Protein AF-A0A6A5REH7-F1 (afdb_monomer_lite)

Organism: NCBI:txid1150837

Radius of gyration: 14.69 Å; chains: 1; bounding box: 39×40×25 Å

Structure (mmCIF, N/CA/C/O backbone):
data_AF-A0A6A5REH7-F1
#
_entry.id   AF-A0A6A5REH7-F1
#
loop_
_atom_site.group_PDB
_atom_site.id
_atom_site.type_symbol
_atom_site.label_atom_id
_atom_site.label_alt_id
_atom_site.label_comp_id
_atom_site.label_asym_id
_atom_site.label_entity_id
_atom_site.label_seq_id
_atom_site.pdbx_PDB_ins_code
_atom_site.Cartn_x
_atom_site.Cartn_y
_atom_site.Cartn_z
_atom_site.occupancy
_atom_site.B_iso_or_equiv
_atom_site.auth_seq_id
_atom_site.auth_comp_id
_atom_site.auth_asym_id
_atom_site.auth_atom_id
_atom_site.pdbx_PDB_model_num
ATOM 1 N N . MET A 1 1 ? -24.939 3.721 2.212 1.00 31.73 1 MET A N 1
ATOM 2 C CA . MET A 1 1 ? -24.075 4.558 3.068 1.00 31.73 1 MET A CA 1
ATOM 3 C C . MET A 1 1 ? -22.786 4.783 2.306 1.00 31.73 1 MET A C 1
ATOM 5 O O . MET A 1 1 ? -21.973 3.873 2.233 1.00 31.73 1 MET A O 1
ATOM 9 N N . GLU A 1 2 ? -22.659 5.932 1.651 1.00 29.28 2 GLU A N 1
ATOM 10 C CA . GLU A 1 2 ? -21.433 6.316 0.951 1.00 29.28 2 GLU A CA 1
ATOM 11 C C . GLU A 1 2 ? -20.546 7.062 1.948 1.00 29.28 2 GLU A C 1
ATOM 13 O O . GLU A 1 2 ? -20.960 8.063 2.529 1.00 29.28 2 GLU A O 1
ATOM 18 N N . LEU A 1 3 ? -19.357 6.525 2.219 1.00 37.62 3 LEU A N 1
ATOM 19 C CA . LEU A 1 3 ? -18.371 7.178 3.075 1.00 37.62 3 LEU A CA 1
ATOM 20 C C . LEU A 1 3 ? -17.692 8.270 2.243 1.00 37.62 3 LEU A C 1
ATOM 22 O O . LEU A 1 3 ? -16.661 8.028 1.617 1.00 37.62 3 LEU A O 1
ATOM 26 N N . VAL A 1 4 ? -18.302 9.453 2.197 1.00 41.12 4 VAL A N 1
ATOM 27 C CA . VAL A 1 4 ? -17.688 10.657 1.629 1.00 41.12 4 VAL A CA 1
ATOM 28 C C . VAL A 1 4 ? -16.581 11.110 2.577 1.00 41.12 4 VAL A C 1
ATOM 30 O O . VAL A 1 4 ? -16.810 11.326 3.764 1.00 41.12 4 VAL A O 1
ATOM 33 N N . TRP A 1 5 ? -15.354 11.184 2.068 1.00 49.72 5 TRP A N 1
ATOM 34 C CA . TRP A 1 5 ? -14.206 11.678 2.822 1.00 49.72 5 TRP A CA 1
ATOM 35 C C . TRP A 1 5 ? -14.075 13.180 2.591 1.00 49.72 5 TRP A C 1
ATOM 37 O O . TRP A 1 5 ? -13.464 13.604 1.609 1.00 49.72 5 TRP A O 1
ATOM 47 N N . ASP A 1 6 ? -14.612 13.984 3.503 1.00 48.69 6 ASP A N 1
ATOM 48 C CA . ASP A 1 6 ? -14.328 15.417 3.535 1.00 48.69 6 ASP A CA 1
ATOM 49 C C . ASP A 1 6 ? -12.873 15.642 3.972 1.00 48.69 6 ASP A C 1
ATOM 51 O O . ASP A 1 6 ? -12.510 15.541 5.145 1.00 48.69 6 ASP A O 1
ATOM 55 N N . SER A 1 7 ? -12.000 15.917 3.002 1.00 55.00 7 SER A N 1
ATOM 56 C CA . SER A 1 7 ? -10.629 16.361 3.265 1.00 55.00 7 SER A CA 1
ATOM 57 C C . SER A 1 7 ? -10.656 17.854 3.586 1.00 55.00 7 SER A C 1
ATOM 59 O O . SER A 1 7 ? -10.634 18.688 2.683 1.00 55.00 7 SER A O 1
ATOM 61 N N . GLN A 1 8 ? -10.734 18.201 4.871 1.00 45.81 8 GLN A N 1
ATOM 62 C CA . GLN A 1 8 ? -10.712 19.594 5.314 1.00 45.81 8 GLN A CA 1
ATOM 63 C C . GLN A 1 8 ? -9.334 20.217 5.036 1.00 45.81 8 GLN A C 1
ATOM 65 O O . GLN A 1 8 ? -8.365 19.984 5.757 1.00 45.81 8 GLN A O 1
ATOM 70 N N . ALA A 1 9 ? -9.249 21.007 3.964 1.00 44.38 9 ALA A N 1
ATOM 71 C CA . ALA A 1 9 ? -8.105 21.858 3.670 1.00 44.38 9 ALA A CA 1
ATOM 72 C C . ALA A 1 9 ? -8.126 23.068 4.614 1.00 44.38 9 ALA A C 1
ATOM 74 O O . ALA A 1 9 ? -9.028 23.903 4.567 1.00 44.38 9 ALA A O 1
ATOM 75 N N . ASN A 1 10 ? -7.126 23.170 5.481 1.00 48.34 10 ASN A N 1
ATOM 76 C CA . ASN A 1 10 ? -6.878 24.348 6.299 1.00 48.34 10 ASN A CA 1
ATOM 77 C C . ASN A 1 10 ? -6.084 25.385 5.495 1.00 48.34 10 ASN A C 1
ATOM 79 O O . ASN A 1 10 ? -4.880 25.498 5.665 1.00 48.34 10 ASN A O 1
ATOM 83 N N . ASN A 1 11 ? -6.738 26.169 4.640 1.00 43.72 11 ASN A N 1
ATOM 84 C CA . ASN A 1 11 ? -6.114 27.378 4.103 1.00 43.72 11 ASN A CA 1
ATOM 85 C C . ASN A 1 11 ? -7.106 28.539 4.129 1.00 43.72 11 ASN A C 1
ATOM 87 O O . ASN A 1 11 ? -8.078 28.577 3.380 1.00 43.72 11 ASN A O 1
ATOM 91 N N . SER A 1 12 ? -6.839 29.480 5.029 1.00 53.19 12 SER A N 1
ATOM 92 C CA . SER A 1 12 ? -7.454 30.799 5.071 1.00 53.19 12 SER A CA 1
ATOM 93 C C . SER A 1 12 ? -7.142 31.545 3.771 1.00 53.19 12 SER A C 1
ATOM 95 O O . SER A 1 12 ? -5.977 31.807 3.482 1.00 53.19 12 SER A O 1
ATOM 97 N N . GLY A 1 13 ? -8.168 31.906 3.001 1.00 39.88 13 GLY A N 1
ATOM 98 C CA . GLY A 1 13 ? -8.024 32.778 1.835 1.00 39.88 13 GLY A CA 1
ATOM 99 C C . GLY A 1 13 ? -9.146 32.588 0.823 1.00 39.88 13 GLY A C 1
ATOM 100 O O . GLY A 1 13 ? -9.164 31.604 0.094 1.00 39.88 13 GLY A O 1
ATOM 101 N N . SER A 1 14 ? -10.081 33.538 0.798 1.00 47.19 14 SER A N 1
ATOM 102 C CA . SER A 1 14 ? -11.187 33.637 -0.155 1.00 47.19 14 SER A CA 1
ATOM 103 C C . SER A 1 14 ? -10.767 33.443 -1.613 1.00 47.19 14 SER A C 1
ATOM 105 O O . SER A 1 14 ? -9.869 34.130 -2.089 1.00 47.19 14 SER A O 1
ATOM 107 N N . SER A 1 15 ? -11.505 32.612 -2.346 1.00 40.94 15 SER A N 1
ATOM 108 C CA . SER A 1 15 ? -12.256 33.021 -3.543 1.00 40.94 15 SER A CA 1
ATOM 109 C C . SER A 1 15 ? -12.999 31.812 -4.103 1.00 40.94 15 SER A C 1
ATOM 111 O O . SER A 1 15 ? -12.473 30.706 -4.164 1.00 40.94 15 SER A O 1
ATOM 113 N N . GLU A 1 16 ? -14.241 32.045 -4.495 1.00 55.69 16 GLU A N 1
ATOM 114 C CA . GLU A 1 16 ? -15.156 31.084 -5.091 1.00 55.69 16 GLU A CA 1
ATOM 115 C C . GLU A 1 16 ? -14.727 30.721 -6.518 1.00 55.69 16 GLU A C 1
ATOM 117 O O . GLU A 1 16 ? -14.562 31.595 -7.371 1.00 55.69 16 GLU A O 1
ATOM 122 N N . ASN A 1 17 ? -14.608 29.424 -6.810 1.00 40.50 17 ASN A N 1
ATOM 123 C CA . ASN A 1 17 ? -14.646 28.907 -8.175 1.00 40.50 17 ASN A CA 1
ATOM 124 C C . ASN A 1 17 ? -15.010 27.416 -8.180 1.00 40.50 17 ASN A C 1
ATOM 126 O O . ASN A 1 17 ? -14.210 26.534 -7.866 1.00 40.50 17 ASN A O 1
ATOM 130 N N . ASN A 1 18 ? -16.251 27.153 -8.597 1.00 57.19 18 ASN A N 1
ATOM 131 C CA . ASN A 1 18 ? -16.765 25.847 -8.989 1.00 57.19 18 ASN A CA 1
ATOM 132 C C . ASN A 1 18 ? -15.802 25.157 -9.961 1.00 57.19 18 ASN A C 1
ATOM 134 O O . ASN A 1 18 ? -15.742 25.494 -11.141 1.00 57.19 18 ASN A O 1
ATOM 138 N N . THR A 1 19 ? -15.087 24.146 -9.480 1.00 40.78 19 THR A N 1
ATOM 139 C CA . THR A 1 19 ? -14.389 23.201 -10.349 1.00 40.78 19 THR A CA 1
ATOM 140 C C . THR A 1 19 ? -14.532 21.830 -9.722 1.00 40.78 19 THR A C 1
ATOM 142 O O . THR A 1 19 ? -14.040 21.597 -8.621 1.00 40.78 19 THR A O 1
ATOM 145 N N . ALA A 1 20 ? -15.247 20.932 -10.403 1.00 46.00 20 ALA A N 1
ATOM 146 C CA . ALA A 1 20 ? -15.292 19.518 -10.064 1.00 46.00 20 ALA A CA 1
ATOM 147 C C . ALA A 1 20 ? -13.856 19.045 -9.800 1.00 46.00 20 ALA A C 1
ATOM 149 O O . ALA A 1 20 ? -13.006 19.074 -10.694 1.00 46.00 20 ALA A O 1
ATOM 150 N N . ASN A 1 21 ? -13.568 18.708 -8.545 1.00 46.69 21 ASN A N 1
ATOM 151 C CA . ASN A 1 21 ? -12.223 18.413 -8.086 1.00 46.69 21 ASN A CA 1
ATOM 152 C C . ASN A 1 21 ? -11.849 17.023 -8.610 1.00 46.69 21 ASN A C 1
ATOM 154 O O . ASN A 1 21 ? -11.995 16.013 -7.929 1.00 46.69 21 ASN A O 1
ATOM 158 N N . SER A 1 22 ? -11.413 16.957 -9.867 1.00 53.09 22 SER A N 1
ATOM 159 C CA . SER A 1 22 ? -10.654 15.826 -10.385 1.00 53.09 22 SER A CA 1
ATOM 160 C C . SER A 1 22 ? -9.366 15.779 -9.565 1.00 53.09 22 SER A C 1
ATOM 162 O O . SER A 1 22 ? -8.357 16.364 -9.968 1.00 53.09 22 SER A O 1
ATOM 164 N N . HIS A 1 23 ? -9.400 15.132 -8.398 1.00 58.06 23 HIS A N 1
ATOM 165 C CA . HIS A 1 23 ? -8.222 14.857 -7.587 1.00 58.06 23 HIS A CA 1
ATOM 166 C C . HIS A 1 23 ? -7.230 14.081 -8.449 1.00 58.06 23 HIS A C 1
ATOM 168 O O . HIS A 1 23 ? -7.332 12.871 -8.649 1.00 58.06 23 HIS A O 1
ATOM 174 N N . ARG A 1 24 ? -6.296 14.813 -9.053 1.00 71.38 24 ARG A N 1
ATOM 175 C CA . ARG A 1 24 ? -5.316 14.245 -9.962 1.00 71.38 24 ARG A CA 1
ATOM 176 C C . ARG A 1 24 ? -4.300 13.522 -9.089 1.00 71.38 24 ARG A C 1
ATOM 178 O O . ARG A 1 24 ? -3.437 14.158 -8.489 1.00 71.38 24 ARG A O 1
ATOM 185 N N . TRP A 1 25 ? -4.435 12.202 -8.987 1.00 79.38 25 TRP A N 1
ATOM 186 C CA . TRP A 1 25 ? -3.485 11.380 -8.247 1.00 79.38 25 TRP A CA 1
ATOM 187 C C . TRP A 1 25 ? -2.055 11.635 -8.740 1.00 79.38 25 TRP A C 1
ATOM 189 O O . TRP A 1 25 ? -1.841 11.822 -9.948 1.00 79.38 25 TRP A O 1
ATOM 199 N N . PRO A 1 26 ? -1.061 11.654 -7.836 1.00 80.06 26 PRO A N 1
ATOM 200 C CA . PRO A 1 26 ? 0.321 11.805 -8.248 1.00 80.06 26 PRO A CA 1
ATOM 201 C C . PRO A 1 26 ? 0.704 10.638 -9.165 1.00 80.06 26 PRO A C 1
ATOM 203 O O . PRO A 1 26 ? 0.555 9.474 -8.806 1.00 80.06 26 PRO A O 1
ATOM 206 N N . ARG A 1 27 ? 1.225 10.948 -10.360 1.00 82.62 27 ARG A N 1
ATOM 207 C CA . ARG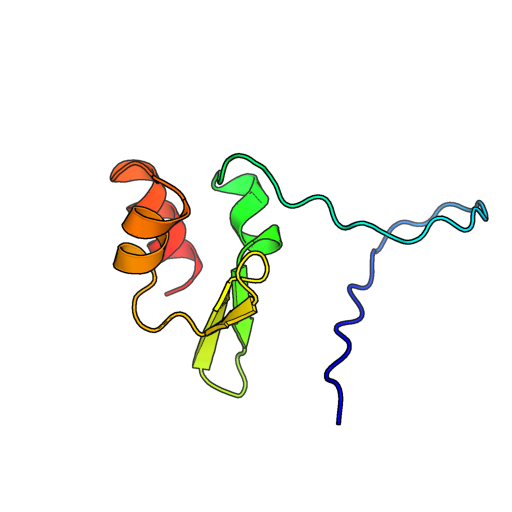 A 1 27 ? 1.691 9.924 -11.316 1.00 82.62 27 ARG A CA 1
ATOM 208 C C . ARG A 1 27 ? 2.837 9.084 -10.754 1.00 82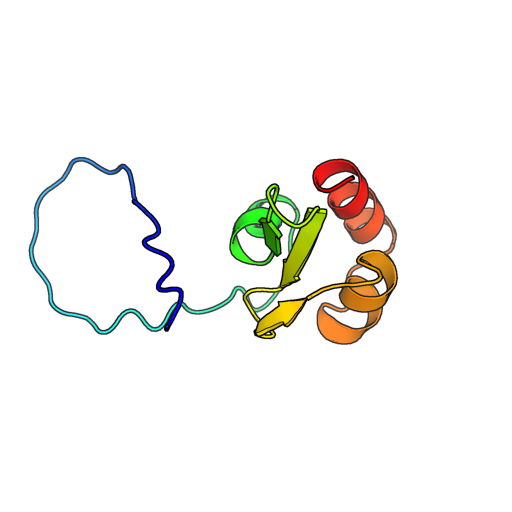.62 27 ARG A C 1
ATOM 210 O O . ARG A 1 27 ? 2.989 7.932 -11.140 1.00 82.62 27 ARG A O 1
ATOM 217 N N . GLN A 1 28 ? 3.635 9.670 -9.863 1.00 88.00 28 GLN A N 1
ATOM 218 C CA . GLN A 1 28 ? 4.757 9.015 -9.213 1.00 88.00 28 GLN A CA 1
ATOM 219 C C . GLN A 1 28 ? 4.647 9.163 -7.697 1.00 88.00 28 GLN A C 1
ATOM 221 O O . GLN A 1 28 ? 4.521 10.267 -7.157 1.00 88.00 28 GLN A O 1
ATOM 226 N N . LEU A 1 29 ? 4.719 8.026 -7.015 1.00 91.88 29 LEU A N 1
ATOM 227 C CA . LEU A 1 29 ? 4.739 7.972 -5.566 1.00 91.88 29 LEU A CA 1
ATOM 228 C C . LEU A 1 29 ? 6.100 8.447 -5.045 1.00 91.88 29 LEU A C 1
ATOM 230 O O . LEU A 1 29 ? 7.153 8.006 -5.505 1.00 91.88 29 LEU A O 1
ATOM 234 N N . THR A 1 30 ? 6.067 9.327 -4.056 1.00 93.31 30 THR A N 1
ATOM 235 C CA . THR A 1 30 ? 7.228 9.796 -3.298 1.00 93.31 30 THR A CA 1
ATOM 236 C C . THR A 1 30 ? 6.901 9.723 -1.810 1.00 93.31 30 THR A C 1
ATOM 238 O O . THR A 1 30 ? 5.745 9.567 -1.422 1.00 93.31 30 THR A O 1
ATOM 241 N N . LEU A 1 31 ? 7.908 9.852 -0.946 1.00 92.31 31 LEU A N 1
ATOM 242 C CA . LEU A 1 31 ? 7.655 9.853 0.495 1.00 92.31 31 LEU A CA 1
ATOM 243 C C . LEU A 1 31 ? 6.765 11.040 0.905 1.00 92.31 31 LEU A C 1
ATOM 245 O O . LEU A 1 31 ? 5.843 10.870 1.698 1.00 92.31 31 LEU A O 1
ATOM 249 N N . SER A 1 32 ? 6.994 12.214 0.314 1.00 92.56 32 SER A N 1
ATOM 250 C CA . SER A 1 32 ? 6.284 13.455 0.647 1.00 92.56 32 SER A CA 1
ATOM 251 C C . SER A 1 32 ? 4.819 13.468 0.210 1.00 92.56 32 SER A C 1
ATOM 253 O O . SER A 1 32 ? 4.031 14.209 0.781 1.00 92.56 32 SER A O 1
ATOM 255 N N . ASN A 1 33 ? 4.442 12.665 -0.792 1.00 91.56 33 ASN A N 1
ATOM 256 C CA . ASN A 1 33 ? 3.056 12.566 -1.264 1.00 91.56 33 ASN A CA 1
ATOM 257 C C . ASN A 1 33 ? 2.351 11.273 -0.819 1.00 91.56 33 ASN A C 1
ATOM 259 O O . ASN A 1 33 ? 1.217 11.029 -1.229 1.00 91.56 33 ASN A O 1
ATOM 263 N N . SER A 1 34 ? 2.996 10.457 0.019 1.00 91.19 34 SER A N 1
ATOM 264 C CA . SER A 1 34 ? 2.463 9.156 0.428 1.00 91.19 34 SER A CA 1
ATOM 265 C C . SER A 1 34 ? 1.139 9.258 1.197 1.00 91.19 34 SER A C 1
ATOM 267 O O . SER A 1 34 ? 0.250 8.460 0.928 1.00 91.19 34 SER A O 1
ATOM 269 N N . ASP A 1 35 ? 0.930 10.287 2.024 1.00 91.62 35 ASP A N 1
ATOM 270 C CA . ASP A 1 35 ? -0.345 10.525 2.739 1.00 91.62 35 ASP A CA 1
ATOM 271 C C . ASP A 1 35 ? -1.495 10.961 1.804 1.00 91.62 35 ASP A C 1
ATOM 273 O O . ASP A 1 35 ? -2.687 10.793 2.095 1.00 91.62 35 ASP A O 1
ATOM 277 N N . ASN A 1 36 ? -1.148 11.498 0.631 1.00 90.44 36 ASN A N 1
ATOM 278 C CA . ASN A 1 36 ? -2.135 11.783 -0.405 1.00 90.44 36 ASN A CA 1
ATOM 279 C C . ASN A 1 36 ? -2.578 10.493 -1.093 1.00 90.44 36 ASN A C 1
ATOM 281 O O . ASN A 1 36 ? -3.710 10.426 -1.539 1.00 90.44 36 ASN A O 1
ATOM 285 N N . VAL A 1 37 ? -1.730 9.465 -1.164 1.00 91.50 37 VAL A N 1
ATOM 286 C CA . VAL A 1 37 ? -2.035 8.196 -1.849 1.00 91.50 37 VAL A CA 1
ATOM 287 C C . VAL A 1 37 ? -2.599 7.149 -0.891 1.00 91.50 37 VAL A C 1
ATOM 289 O O . VAL A 1 37 ? -3.467 6.368 -1.278 1.00 91.50 37 VAL A O 1
ATOM 292 N N . PHE A 1 38 ? -2.139 7.136 0.355 1.00 93.44 38 PHE A N 1
ATOM 293 C CA . PHE A 1 38 ? -2.506 6.155 1.365 1.00 93.44 38 PHE A CA 1
ATOM 294 C C . PHE A 1 38 ? -3.223 6.811 2.536 1.00 93.44 38 PHE A C 1
ATOM 296 O O . PHE A 1 38 ? -3.006 7.974 2.864 1.00 93.44 38 PHE A O 1
ATOM 303 N N . CYS A 1 39 ? -4.089 6.053 3.191 1.00 93.25 39 CYS A N 1
ATOM 304 C CA . CYS A 1 39 ? -4.644 6.440 4.477 1.00 93.25 39 CYS A CA 1
ATOM 305 C C . CYS A 1 39 ? -4.783 5.223 5.373 1.00 93.25 39 CYS A C 1
ATOM 307 O O . CYS A 1 39 ? -5.192 4.155 4.921 1.00 93.25 39 CYS A O 1
ATOM 309 N N . PHE A 1 40 ? -4.455 5.406 6.646 1.00 93.06 40 PHE A N 1
ATOM 310 C CA . PHE A 1 40 ? -4.697 4.415 7.674 1.00 93.06 40 PHE A CA 1
ATOM 311 C C . PHE A 1 40 ? -6.054 4.656 8.341 1.00 93.06 40 PHE A C 1
ATOM 313 O O . PHE A 1 40 ? -6.267 5.658 9.026 1.00 93.06 40 PHE A O 1
ATOM 320 N N . LEU A 1 41 ? -6.972 3.712 8.162 1.00 91.00 41 LEU A N 1
ATOM 321 C CA . LEU A 1 41 ? -8.267 3.694 8.824 1.00 91.00 41 LEU A CA 1
ATOM 322 C C . LEU A 1 41 ? -8.126 3.089 10.220 1.00 91.00 41 LEU A C 1
ATOM 324 O O . LEU A 1 41 ? -8.324 1.890 10.411 1.00 91.00 41 LEU A O 1
ATOM 328 N N . LYS A 1 42 ? -7.813 3.938 11.206 1.00 88.38 42 LYS A N 1
ATOM 329 C CA . LYS A 1 42 ? -7.541 3.531 12.596 1.00 88.38 42 LYS A CA 1
ATOM 330 C C . LYS A 1 42 ? -8.640 2.660 13.218 1.00 88.38 42 LYS A C 1
ATOM 332 O O . LYS A 1 42 ? -8.320 1.719 13.928 1.00 88.38 42 LYS A O 1
ATOM 337 N N . GLY A 1 43 ? -9.915 2.939 12.932 1.00 91.75 43 GLY A N 1
ATOM 338 C CA . GLY A 1 43 ? -11.042 2.157 13.463 1.00 91.75 43 GLY A CA 1
ATOM 339 C C . GLY A 1 43 ? -11.108 0.711 12.955 1.00 91.75 43 GLY A C 1
ATOM 340 O O . GLY A 1 43 ? -11.715 -0.131 13.606 1.00 91.75 43 GLY A O 1
ATOM 341 N N . PHE A 1 44 ? -10.463 0.420 11.824 1.00 89.44 44 PHE A N 1
ATOM 342 C CA . PHE A 1 44 ? -10.436 -0.908 11.205 1.00 89.44 44 PHE A CA 1
ATOM 343 C C . PHE A 1 44 ? -9.026 -1.504 11.146 1.00 89.44 44 PHE A C 1
ATOM 345 O O . PHE A 1 44 ? -8.866 -2.631 10.693 1.00 89.44 44 PHE A O 1
ATOM 352 N N . SER A 1 45 ? -8.005 -0.756 11.576 1.00 89.00 45 SER A N 1
ATOM 353 C CA . SER A 1 45 ? -6.588 -1.115 11.444 1.00 89.00 45 SER A CA 1
ATOM 354 C C . SER A 1 45 ? -6.185 -1.504 10.015 1.00 89.00 45 SER A C 1
ATOM 356 O O . SER A 1 45 ? -5.384 -2.412 9.807 1.00 89.00 45 SER A O 1
ATOM 358 N N . VAL A 1 46 ? -6.747 -0.820 9.013 1.00 91.88 46 VAL A N 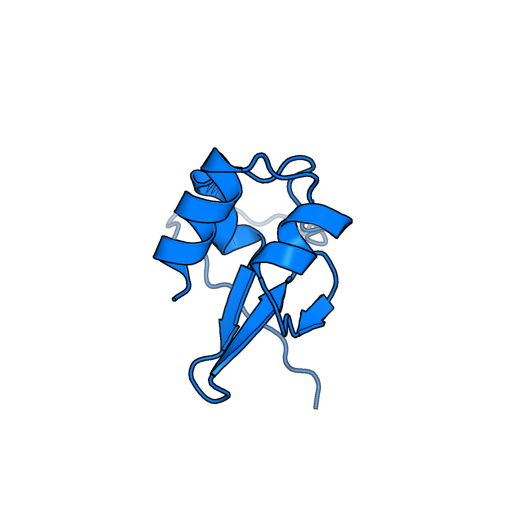1
ATOM 359 C CA . VAL A 1 46 ? -6.523 -1.112 7.587 1.00 91.88 46 VAL A CA 1
ATOM 360 C C . VAL A 1 46 ? -5.893 0.085 6.888 1.00 91.88 46 VAL A C 1
ATOM 362 O O . VAL A 1 46 ? -6.324 1.223 7.062 1.00 91.88 46 VAL A O 1
ATOM 365 N N . ILE A 1 47 ? -4.903 -0.179 6.037 1.00 94.69 47 ILE A N 1
ATOM 366 C CA . ILE A 1 47 ? -4.358 0.810 5.104 1.00 94.69 47 ILE A CA 1
ATOM 367 C C . ILE A 1 47 ? -5.177 0.760 3.815 1.00 94.69 47 ILE A C 1
ATOM 369 O O . ILE A 1 47 ? -5.412 -0.311 3.264 1.00 94.69 47 ILE A O 1
ATOM 373 N N . VAL A 1 48 ? -5.592 1.91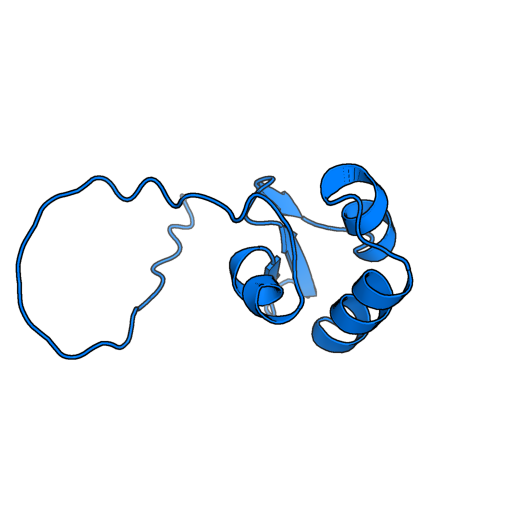4 3.307 1.00 94.12 48 VAL A N 1
ATOM 374 C CA . VAL A 1 48 ? -6.311 2.057 2.037 1.00 94.12 48 VAL A CA 1
ATOM 375 C C . VAL A 1 48 ? -5.432 2.811 1.053 1.00 94.12 48 VAL A C 1
ATOM 377 O O . VAL A 1 48 ? -4.886 3.865 1.382 1.00 94.12 48 VAL A O 1
ATOM 380 N N . CYS A 1 49 ? -5.317 2.292 -0.168 1.00 94.12 49 CYS A N 1
ATOM 381 C CA . CYS A 1 49 ? -4.782 3.056 -1.286 1.0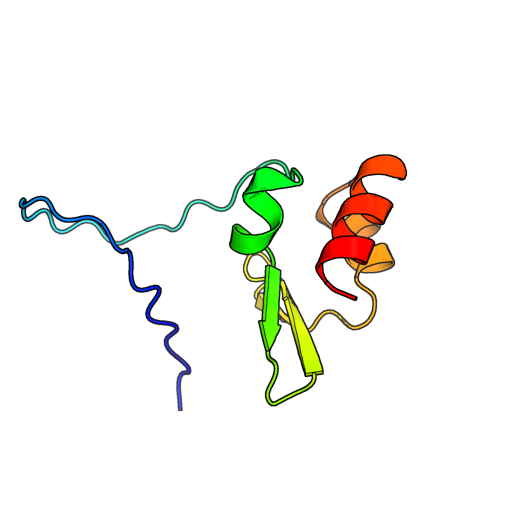0 94.12 49 CYS A CA 1
ATOM 382 C C . CYS A 1 49 ? -5.929 3.839 -1.926 1.00 94.12 49 CYS A C 1
ATOM 384 O O . CYS A 1 49 ? -6.805 3.250 -2.563 1.00 94.12 49 CYS A O 1
ATOM 386 N N . LYS A 1 50 ? -5.917 5.164 -1.776 1.00 92.19 50 LYS A N 1
ATOM 387 C CA . LYS A 1 50 ? -6.945 6.055 -2.326 1.00 92.19 50 LYS A CA 1
ATOM 388 C C . LYS A 1 50 ? -6.928 6.068 -3.857 1.00 92.19 50 LYS A C 1
ATOM 390 O O . LYS A 1 50 ? -7.979 6.144 -4.473 1.00 92.19 50 LYS A O 1
ATOM 395 N N . GLN A 1 51 ? -5.748 5.918 -4.469 1.00 90.56 51 GLN A N 1
ATOM 396 C CA . GLN A 1 51 ? -5.603 5.888 -5.928 1.00 90.56 51 GLN A CA 1
ATOM 397 C C . GLN A 1 51 ? -6.255 4.657 -6.571 1.00 90.56 51 GLN A C 1
ATOM 399 O O . GLN A 1 51 ? -6.800 4.753 -7.666 1.00 90.56 51 GLN A O 1
ATOM 404 N N . HIS A 1 52 ? -6.191 3.507 -5.901 1.00 90.94 52 HIS A N 1
ATOM 405 C CA . HIS A 1 52 ? -6.741 2.249 -6.410 1.00 90.94 52 HIS A CA 1
ATOM 406 C C . HIS A 1 52 ? -8.092 1.890 -5.784 1.00 90.94 52 HIS A C 1
ATOM 408 O O . HIS A 1 52 ? -8.671 0.877 -6.160 1.00 90.94 52 HIS A O 1
ATOM 414 N N . CYS A 1 53 ? -8.580 2.690 -4.833 1.00 89.75 53 CYS A N 1
ATOM 415 C CA . CYS A 1 53 ? -9.805 2.443 -4.072 1.00 89.75 53 CYS A CA 1
ATOM 416 C C . CYS A 1 53 ? -9.863 1.034 -3.448 1.00 89.75 53 CYS A C 1
ATOM 418 O O . CYS A 1 53 ? -10.917 0.403 -3.432 1.00 89.75 53 CYS A O 1
ATOM 420 N N . ILE A 1 54 ? -8.732 0.530 -2.934 1.00 91.00 54 ILE A N 1
ATOM 421 C CA . ILE A 1 54 ? -8.654 -0.799 -2.303 1.00 91.00 54 ILE A CA 1
ATOM 422 C C . ILE A 1 54 ? -8.010 -0.760 -0.921 1.00 91.00 54 ILE A C 1
ATOM 424 O O . ILE A 1 54 ? -7.079 0.008 -0.662 1.00 91.00 54 ILE A O 1
ATOM 428 N N . ALA A 1 55 ? -8.472 -1.662 -0.056 1.00 92.75 55 ALA A N 1
ATOM 429 C CA . ALA A 1 55 ? -7.771 -2.029 1.164 1.00 92.75 55 ALA A CA 1
ATOM 430 C C . ALA A 1 55 ? -6.477 -2.787 0.826 1.00 92.75 55 ALA A C 1
ATOM 432 O O . ALA A 1 55 ? -6.442 -3.661 -0.044 1.00 92.75 55 ALA A O 1
ATOM 433 N N . VAL A 1 56 ? -5.400 -2.441 1.519 1.00 93.31 56 VAL A N 1
ATOM 434 C CA . VAL A 1 56 ? -4.052 -2.947 1.289 1.00 93.31 56 VAL A CA 1
ATOM 435 C C . VAL A 1 56 ? -3.713 -3.957 2.380 1.00 93.31 56 VAL A C 1
ATOM 437 O O . VAL A 1 56 ? -3.472 -3.588 3.523 1.00 93.31 56 VAL A O 1
ATOM 440 N N . VAL A 1 57 ? -3.669 -5.238 2.008 1.00 90.25 57 VAL A N 1
ATOM 441 C CA . VAL A 1 57 ? -3.287 -6.332 2.922 1.00 90.25 57 VAL A CA 1
ATOM 442 C C . VAL A 1 57 ? -1.776 -6.355 3.162 1.00 90.25 57 VAL A C 1
ATOM 444 O O . VAL A 1 57 ? -1.316 -6.525 4.283 1.00 90.25 57 VAL A O 1
ATOM 447 N N . SER A 1 58 ? -0.988 -6.161 2.100 1.00 93.56 58 SER A N 1
ATOM 448 C CA . SER A 1 58 ? 0.469 -6.046 2.171 1.00 93.56 58 SER A CA 1
ATOM 449 C C . SER A 1 58 ? 0.904 -4.777 1.455 1.00 93.56 58 SER A C 1
ATOM 451 O O . SER A 1 58 ? 0.843 -4.692 0.223 1.00 93.56 58 SER A O 1
ATOM 453 N N . LEU A 1 59 ? 1.343 -3.785 2.233 1.00 93.44 59 LEU A N 1
ATOM 454 C CA . LEU A 1 59 ? 1.775 -2.503 1.689 1.00 93.44 59 LEU A CA 1
ATOM 455 C C . LEU A 1 59 ? 3.013 -2.661 0.799 1.00 93.44 59 LEU A C 1
ATOM 457 O O . LEU A 1 59 ? 3.040 -2.097 -0.291 1.00 93.44 59 LEU A O 1
ATOM 461 N N . ASP A 1 60 ? 3.977 -3.509 1.168 1.00 94.75 60 ASP A N 1
ATOM 462 C CA . ASP A 1 60 ? 5.167 -3.756 0.339 1.00 94.75 60 ASP A CA 1
ATOM 463 C C . ASP A 1 60 ? 4.816 -4.341 -1.040 1.00 94.75 60 ASP A C 1
ATOM 465 O O . ASP A 1 60 ? 5.292 -3.852 -2.072 1.00 94.75 60 ASP A O 1
ATOM 469 N N . ALA A 1 61 ? 3.948 -5.361 -1.066 1.00 94.88 61 ALA A N 1
ATOM 470 C CA . ALA A 1 61 ? 3.519 -6.004 -2.305 1.00 94.88 61 ALA A CA 1
ATOM 471 C C . ALA A 1 61 ? 2.711 -5.039 -3.184 1.00 94.88 61 ALA A C 1
ATOM 473 O O . ALA A 1 61 ? 2.912 -4.990 -4.401 1.00 94.88 61 ALA A O 1
ATOM 474 N N . HIS A 1 62 ? 1.840 -4.231 -2.572 1.00 95.19 62 HIS A N 1
ATOM 475 C CA . HIS A 1 62 ? 1.063 -3.219 -3.280 1.00 95.19 62 HIS A CA 1
ATOM 476 C C . HIS A 1 62 ? 1.966 -2.146 -3.906 1.00 95.19 62 HIS A C 1
ATOM 478 O O . HIS A 1 62 ? 1.847 -1.856 -5.098 1.00 95.19 62 HIS A O 1
ATOM 484 N N . LEU A 1 63 ? 2.925 -1.614 -3.143 1.00 94.81 63 LEU A N 1
ATOM 485 C CA . LEU A 1 63 ? 3.886 -0.615 -3.620 1.00 94.81 63 LEU A CA 1
ATOM 486 C C . LEU A 1 63 ? 4.739 -1.134 -4.783 1.00 94.81 63 LEU A C 1
ATOM 488 O O . LEU A 1 63 ? 5.006 -0.397 -5.734 1.00 94.81 63 LEU A O 1
ATOM 492 N N . ARG A 1 64 ? 5.148 -2.406 -4.724 1.00 94.75 64 ARG A N 1
ATOM 493 C CA . ARG A 1 64 ? 5.925 -3.048 -5.790 1.00 94.75 64 ARG A CA 1
ATOM 494 C C . ARG A 1 64 ? 5.102 -3.239 -7.061 1.00 94.75 64 ARG A C 1
ATOM 496 O O . ARG A 1 64 ? 5.608 -2.971 -8.145 1.00 94.75 64 ARG A O 1
ATOM 503 N N . LYS A 1 65 ? 3.856 -3.701 -6.923 1.00 94.00 65 LYS A N 1
ATOM 504 C CA . LYS A 1 65 ? 2.993 -4.056 -8.055 1.00 94.00 65 LYS A CA 1
ATOM 505 C C . LYS A 1 65 ? 2.406 -2.834 -8.761 1.00 94.00 65 LYS A C 1
ATOM 507 O O . LYS A 1 65 ? 2.384 -2.816 -9.985 1.00 94.00 65 LYS A O 1
ATOM 512 N N . TYR A 1 66 ? 1.930 -1.842 -8.008 1.00 92.06 66 TYR A N 1
ATOM 513 C CA . TYR A 1 66 ? 1.122 -0.753 -8.570 1.00 92.06 66 TYR A CA 1
ATOM 514 C C . TYR A 1 66 ? 1.837 0.597 -8.640 1.00 92.06 66 TYR A C 1
ATOM 516 O O . TYR A 1 66 ? 1.501 1.415 -9.489 1.00 92.06 66 TYR A O 1
ATOM 524 N N . HIS A 1 67 ? 2.838 0.834 -7.788 1.00 91.31 67 HIS A N 1
ATOM 525 C CA . HIS A 1 67 ? 3.570 2.107 -7.764 1.00 91.31 67 HIS A CA 1
ATOM 526 C C . HIS A 1 67 ? 5.022 1.989 -8.240 1.00 91.31 67 HIS A C 1
ATOM 528 O O . HIS A 1 67 ? 5.739 2.988 -8.219 1.00 91.31 67 HIS A O 1
ATOM 534 N N . ALA A 1 68 ? 5.461 0.785 -8.639 1.00 90.50 68 ALA A N 1
ATOM 535 C CA . ALA A 1 68 ? 6.834 0.483 -9.056 1.00 90.50 68 ALA A CA 1
ATOM 536 C C . ALA A 1 68 ? 7.899 1.078 -8.107 1.00 90.50 68 ALA A C 1
ATOM 538 O O . ALA A 1 68 ? 8.970 1.515 -8.531 1.00 90.50 68 ALA A O 1
ATOM 539 N N . ALA A 1 69 ? 7.592 1.136 -6.806 1.00 90.75 69 ALA A N 1
ATOM 540 C CA . ALA A 1 69 ? 8.425 1.832 -5.837 1.00 90.75 69 ALA A CA 1
ATOM 541 C C . ALA A 1 69 ? 9.755 1.092 -5.618 1.00 90.75 69 ALA A C 1
ATOM 543 O O . ALA A 1 69 ? 9.789 -0.129 -5.428 1.00 90.75 69 ALA A O 1
ATOM 544 N N . SER A 1 70 ? 10.861 1.840 -5.589 1.00 93.75 70 SER A N 1
ATOM 545 C CA . SER A 1 70 ? 12.187 1.282 -5.307 1.00 93.75 70 SER A CA 1
ATOM 546 C C . SER A 1 70 ? 12.249 0.669 -3.903 1.00 93.75 70 SER A C 1
ATOM 548 O O . SER A 1 70 ? 11.491 1.044 -3.010 1.00 93.75 70 SER A O 1
ATOM 550 N N . ALA A 1 71 ? 13.175 -0.265 -3.664 1.00 94.69 71 ALA A N 1
ATOM 551 C CA . ALA A 1 71 ? 13.313 -0.912 -2.354 1.00 94.69 71 ALA A CA 1
ATOM 552 C C . ALA A 1 71 ? 13.543 0.090 -1.204 1.00 94.69 71 ALA A C 1
ATOM 554 O O . ALA A 1 71 ? 12.980 -0.077 -0.124 1.00 94.69 71 ALA A O 1
ATOM 555 N N . VAL A 1 72 ? 14.316 1.153 -1.455 1.00 95.12 72 VAL A N 1
ATOM 556 C CA . VAL A 1 72 ? 14.566 2.226 -0.480 1.00 95.12 72 VAL A CA 1
ATOM 557 C C . VAL A 1 72 ? 13.285 3.001 -0.177 1.00 95.12 72 VAL A C 1
ATOM 559 O O . VAL A 1 72 ? 12.988 3.262 0.985 1.00 95.12 72 VAL A O 1
ATOM 562 N N . LEU A 1 73 ? 12.507 3.349 -1.207 1.00 93.44 73 LEU A N 1
ATOM 563 C CA . LEU A 1 73 ? 11.256 4.081 -1.025 1.00 93.44 73 LEU A CA 1
ATOM 564 C C . LEU A 1 73 ? 10.211 3.232 -0.294 1.00 93.44 73 LEU A C 1
ATOM 566 O O . LEU A 1 73 ? 9.563 3.732 0.620 1.00 93.44 73 LEU A O 1
ATOM 570 N N . ARG A 1 74 ? 10.086 1.948 -0.650 1.00 95.50 74 ARG A N 1
ATOM 571 C CA . ARG A 1 74 ? 9.157 1.022 0.013 1.00 95.50 74 ARG A CA 1
ATOM 572 C C . ARG A 1 74 ? 9.415 0.939 1.510 1.00 95.50 74 ARG A C 1
ATOM 574 O O . ARG A 1 74 ? 8.473 1.077 2.276 1.00 95.50 74 ARG A O 1
ATOM 581 N N . ARG A 1 75 ? 10.680 0.808 1.921 1.00 95.56 75 ARG A N 1
ATOM 582 C CA . ARG A 1 75 ? 11.057 0.769 3.341 1.00 95.56 75 ARG A CA 1
ATOM 583 C C . ARG A 1 75 ? 10.626 2.030 4.091 1.00 95.56 75 ARG A C 1
ATOM 585 O O . ARG A 1 75 ? 9.950 1.919 5.102 1.00 95.56 75 ARG A O 1
ATOM 592 N N . LYS A 1 76 ? 10.932 3.210 3.541 1.00 95.75 76 LYS A N 1
ATOM 593 C CA . LYS A 1 76 ? 10.559 4.499 4.151 1.00 95.75 76 LYS A CA 1
ATOM 594 C C . LYS A 1 76 ? 9.047 4.692 4.260 1.00 95.75 76 LYS A C 1
ATOM 596 O O . LYS A 1 76 ? 8.573 5.329 5.190 1.00 95.75 76 LYS A O 1
ATOM 601 N N . ILE A 1 77 ? 8.291 4.192 3.282 1.00 93.88 77 ILE A N 1
ATOM 602 C CA . ILE A 1 77 ? 6.828 4.256 3.319 1.00 93.88 77 ILE A CA 1
ATOM 603 C C . ILE A 1 77 ? 6.285 3.259 4.345 1.00 93.88 77 ILE A C 1
ATOM 605 O O . ILE A 1 77 ? 5.415 3.633 5.116 1.00 93.88 77 ILE A O 1
ATOM 609 N N . LEU A 1 78 ? 6.808 2.031 4.405 1.00 92.88 78 LEU A N 1
ATOM 610 C CA . LEU A 1 78 ? 6.413 1.054 5.425 1.00 92.88 78 LEU A CA 1
ATOM 611 C C . LEU A 1 78 ? 6.602 1.627 6.833 1.00 92.88 78 LEU A C 1
ATOM 613 O O . LEU A 1 78 ? 5.623 1.713 7.557 1.00 92.88 78 LEU A O 1
ATOM 617 N N . GLU A 1 79 ? 7.792 2.148 7.149 1.00 93.56 79 GLU A N 1
ATOM 618 C CA . GLU A 1 79 ? 8.112 2.791 8.440 1.00 93.56 79 GLU A CA 1
ATOM 619 C C . GLU A 1 79 ? 7.166 3.942 8.827 1.00 93.56 79 GLU A C 1
ATOM 621 O O . GLU A 1 79 ? 7.066 4.291 9.997 1.00 93.56 79 GLU A O 1
ATOM 626 N N . ARG A 1 80 ? 6.483 4.564 7.858 1.00 91.50 80 ARG A N 1
ATOM 627 C CA . ARG A 1 80 ? 5.524 5.650 8.111 1.00 91.50 80 ARG A CA 1
ATOM 628 C C . ARG A 1 80 ? 4.122 5.139 8.455 1.00 91.50 80 ARG A C 1
ATOM 630 O O . ARG A 1 80 ? 3.372 5.854 9.111 1.00 91.50 80 ARG A O 1
ATOM 637 N N . PHE A 1 81 ? 3.750 3.952 7.972 1.00 86.75 81 PHE A N 1
ATOM 638 C CA . PHE A 1 81 ? 2.392 3.399 8.086 1.00 86.75 81 PHE A CA 1
ATOM 639 C C . PHE A 1 81 ? 2.290 2.150 8.982 1.00 86.75 81 PHE A C 1
ATOM 641 O O . PHE A 1 81 ? 1.173 1.681 9.208 1.00 86.75 81 PHE A O 1
ATOM 648 N N . THR A 1 82 ? 3.412 1.620 9.478 1.00 78.56 82 THR A N 1
ATOM 649 C CA . THR A 1 82 ? 3.498 0.561 10.505 1.00 78.56 82 THR A CA 1
ATOM 650 C C . THR A 1 82 ? 4.107 1.108 11.779 1.00 78.56 82 THR A C 1
ATOM 652 O O . THR A 1 82 ? 3.537 0.840 12.856 1.00 78.56 82 THR A O 1
#

Sequence (82 aa):
MELVWDSQANNSGSSENNTANSHRWPRQLTLSNSDNVFCFLKGFSVIVCKQHCIAVVSLDAHLRKYHAASAVLRRKILERFT

pLDDT: mean 78.52, std 21.12, range [29.28, 95.75]

Foldseek 3Di:
DDPDDPPDDPDDDDDDD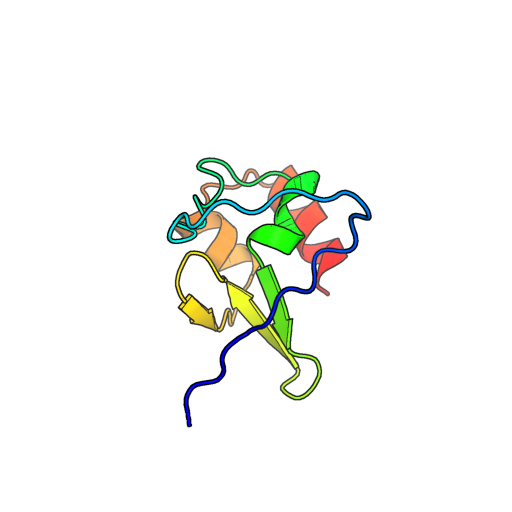DDPCPVPPPLADALVCLCVQWDQPVVVRWIAGPVVRDTDPDQLVCCVPPRVDDPVRSVSSVVVSD

Secondary structure (DSSP, 8-state):
--------------------------SS--STTHHHHEEEETTTTEEEETTTTEEES-HHHHHHHHS---HHHHHHHHHHH-